Protein AF-A0A7H8PL92-F1 (afdb_monomer_lite)

pLDDT: mean 80.08, std 15.15, range [33.38, 93.12]

Foldseek 3Di:
DDDPDDPDPVVVQVVVVVVVVVVVLPAAEDEEEDADDDPPQPDWDWDQDPNWIKIWDWDADPVRRYIYIYIYTDPPSD

Radius of gyration: 13.55 Å; chains: 1; bounding box: 30×19×48 Å

Sequence (78 aa):
MFIFGKMDILGIEEILLAYHKVTGINREYSITMLKELPLDVKEVRSVCINKSYIQFYEEIEIEHNKSAIYWVLDSHFN

Secondary structure (DSSP, 8-state):
--------HHHHHHHHHHHHHHTT---EEEEEE-SS--TT-S--EEEEETTEEEEEEEEEETTTTEEEEEEEE-TT--

Structure (mmCIF, N/CA/C/O backbone):
data_AF-A0A7H8PL92-F1
#
_entry.id   AF-A0A7H8PL92-F1
#
loop_
_atom_site.group_PDB
_atom_site.id
_atom_site.type_symbol
_atom_site.label_atom_id
_atom_site.label_alt_id
_atom_site.label_comp_id
_atom_site.label_asym_id
_atom_site.label_entity_id
_atom_site.label_seq_id
_atom_site.pdbx_PDB_ins_code
_atom_site.Cartn_x
_atom_site.Cartn_y
_atom_site.Cartn_z
_atom_site.occupancy
_atom_site.B_iso_or_equiv
_atom_site.auth_seq_id
_atom_site.auth_comp_id
_atom_site.auth_asym_id
_atom_site.auth_atom_id
_atom_site.pdbx_PDB_model_num
ATOM 1 N N . MET A 1 1 ? -1.434 -3.390 -33.998 1.00 33.41 1 MET A N 1
ATOM 2 C CA . MET A 1 1 ? -0.088 -3.082 -33.474 1.00 33.41 1 MET A CA 1
ATOM 3 C C . MET A 1 1 ? -0.257 -2.804 -31.989 1.00 33.41 1 MET A C 1
ATOM 5 O O . MET A 1 1 ? -0.811 -1.772 -31.647 1.00 33.41 1 MET A O 1
ATOM 9 N N . PHE A 1 2 ? 0.055 -3.775 -31.129 1.00 33.38 2 PHE A N 1
ATOM 10 C CA . PHE A 1 2 ? -0.111 -3.634 -29.679 1.00 33.38 2 PHE A CA 1
ATOM 11 C C . PHE A 1 2 ? 1.164 -3.017 -29.110 1.00 33.38 2 PHE A C 1
ATOM 13 O O . 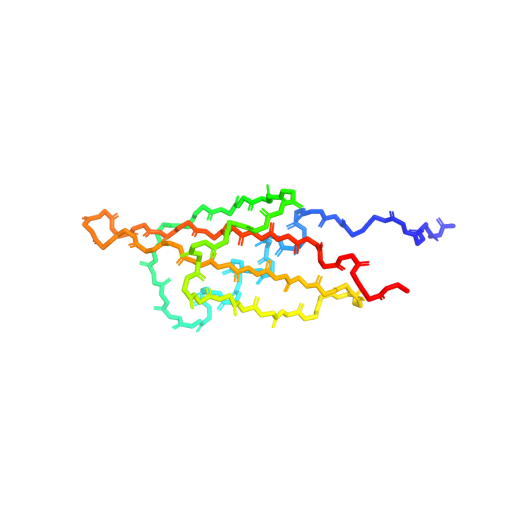PHE A 1 2 ? 2.249 -3.570 -29.278 1.00 33.38 2 PHE A O 1
ATOM 20 N N . ILE A 1 3 ? 1.036 -1.837 -28.512 1.00 43.00 3 ILE A N 1
ATOM 21 C CA . ILE A 1 3 ? 2.146 -1.124 -27.889 1.00 43.00 3 ILE A CA 1
ATOM 22 C C . ILE A 1 3 ? 2.387 -1.779 -26.525 1.00 43.00 3 ILE A C 1
ATOM 24 O O . ILE A 1 3 ? 1.599 -1.604 -25.601 1.00 43.00 3 ILE A O 1
ATOM 28 N N . PHE A 1 4 ? 3.475 -2.539 -26.397 1.00 50.78 4 PHE A N 1
ATOM 29 C CA . PHE A 1 4 ? 4.126 -2.729 -25.100 1.00 50.78 4 PHE A CA 1
ATOM 30 C C . PHE A 1 4 ? 4.571 -1.337 -24.627 1.00 50.78 4 PHE A C 1
ATOM 32 O O . PHE A 1 4 ? 5.411 -0.740 -25.296 1.00 50.78 4 PHE A O 1
ATOM 39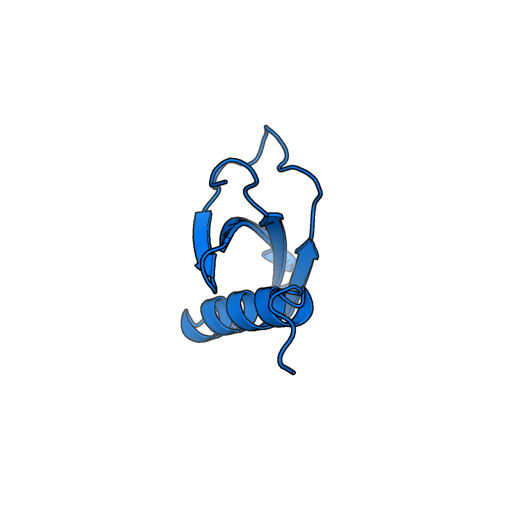 N N . GLY A 1 5 ? 4.018 -0.772 -23.545 1.00 43.00 5 GLY A N 1
ATOM 40 C CA . GLY A 1 5 ? 4.571 0.506 -23.063 1.00 43.00 5 GLY A CA 1
ATOM 41 C C . GLY A 1 5 ? 3.791 1.368 -22.077 1.00 43.00 5 GLY A C 1
ATOM 42 O O . GLY A 1 5 ? 4.302 2.425 -21.721 1.00 43.00 5 GLY A O 1
ATOM 43 N N . LYS A 1 6 ? 2.606 0.980 -21.602 1.00 48.50 6 LYS A N 1
ATOM 44 C CA . LYS A 1 6 ? 1.980 1.663 -20.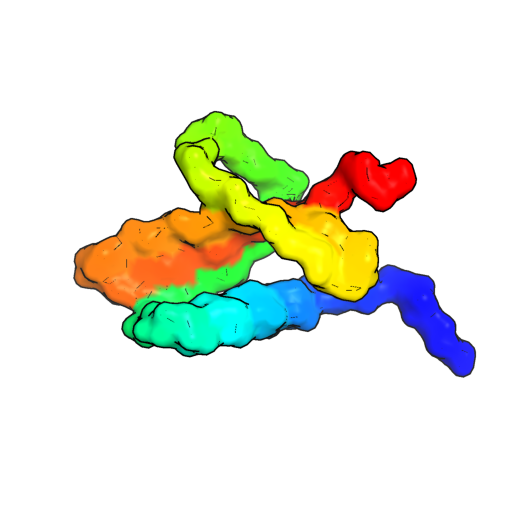463 1.00 48.50 6 LYS A CA 1
ATOM 45 C C . LYS A 1 6 ? 1.382 0.636 -19.527 1.00 48.50 6 LYS A C 1
ATOM 47 O O . LYS A 1 6 ? 0.329 0.072 -19.790 1.00 48.50 6 LYS A O 1
ATOM 52 N N . MET A 1 7 ? 2.097 0.368 -18.445 1.00 55.66 7 MET A N 1
ATOM 53 C CA . MET A 1 7 ? 1.433 -0.089 -17.242 1.00 55.66 7 MET A CA 1
ATOM 54 C C . MET A 1 7 ? 0.585 1.093 -16.782 1.00 55.66 7 MET A C 1
ATOM 56 O O . MET A 1 7 ? 1.123 2.108 -16.341 1.00 55.66 7 MET A O 1
ATOM 60 N N . ASP A 1 8 ? -0.719 1.024 -17.033 1.00 69.75 8 ASP A N 1
ATOM 61 C CA . ASP A 1 8 ? -1.621 2.098 -16.651 1.00 69.75 8 ASP A CA 1
ATOM 62 C C . ASP A 1 8 ? -1.653 2.163 -15.126 1.00 69.75 8 ASP A C 1
ATOM 64 O O . ASP A 1 8 ? -1.995 1.188 -14.461 1.00 69.75 8 ASP A O 1
ATOM 68 N N . ILE A 1 9 ? -1.266 3.318 -14.585 1.00 68.50 9 ILE A N 1
ATOM 69 C CA . ILE A 1 9 ? -1.301 3.641 -13.152 1.00 68.50 9 ILE A CA 1
ATOM 70 C C . ILE A 1 9 ? -2.639 3.215 -12.532 1.00 68.50 9 ILE A C 1
ATOM 72 O O . ILE A 1 9 ? -2.658 2.582 -11.482 1.00 68.50 9 ILE A O 1
ATOM 76 N N . LEU A 1 10 ? -3.738 3.440 -13.258 1.00 70.56 10 LEU A N 1
ATOM 77 C CA . LEU A 1 10 ? -5.084 3.013 -12.876 1.00 70.56 10 LEU A CA 1
ATOM 78 C C . LEU A 1 10 ? -5.179 1.502 -12.598 1.00 70.56 10 LEU A C 1
ATOM 80 O O . LEU A 1 10 ? -5.796 1.100 -11.619 1.00 70.56 10 LEU A O 1
ATOM 84 N N . GLY A 1 11 ? -4.515 0.660 -13.392 1.00 82.62 11 GLY A N 1
ATOM 85 C CA . GLY A 1 11 ? -4.522 -0.791 -13.192 1.00 82.62 11 GLY A CA 1
ATOM 86 C C . GLY A 1 11 ? -3.754 -1.239 -11.945 1.00 82.62 11 GLY A C 1
ATOM 87 O O . GLY A 1 11 ? -4.126 -2.227 -11.318 1.00 82.62 11 GLY A O 1
ATOM 88 N N . ILE A 1 12 ? -2.703 -0.517 -11.547 1.00 85.25 12 ILE A N 1
ATOM 89 C CA . ILE A 1 12 ? -1.977 -0.792 -10.296 1.00 85.25 12 ILE A CA 1
ATOM 90 C C . ILE A 1 12 ? -2.872 -0.495 -9.097 1.00 85.25 12 ILE A C 1
ATOM 92 O O . ILE A 1 12 ? -2.998 -1.323 -8.195 1.00 85.25 12 ILE A O 1
ATOM 96 N N . GLU A 1 13 ? -3.496 0.681 -9.101 1.00 88.19 13 GLU A N 1
ATOM 97 C CA . GLU A 1 13 ? -4.355 1.135 -8.011 1.00 88.19 13 GLU A CA 1
ATOM 98 C C . GLU A 1 13 ? -5.574 0.220 -7.855 1.00 88.19 13 GLU A C 1
ATOM 100 O O . GLU A 1 13 ? -5.902 -0.185 -6.740 1.00 88.19 13 GLU A O 1
ATOM 105 N N . GLU A 1 14 ? -6.186 -0.206 -8.963 1.00 87.69 14 GLU A N 1
ATOM 106 C CA . GLU A 1 14 ? -7.276 -1.187 -8.954 1.00 87.69 14 GLU A CA 1
ATOM 107 C C . GLU A 1 14 ? -6.858 -2.527 -8.334 1.00 87.69 14 GLU A C 1
ATOM 109 O O . GLU A 1 14 ? -7.609 -3.094 -7.536 1.00 87.69 14 GLU A O 1
ATOM 114 N N . ILE A 1 15 ? -5.660 -3.032 -8.654 1.00 87.69 15 ILE A N 1
ATOM 115 C CA . ILE A 1 15 ? -5.163 -4.305 -8.113 1.00 87.69 15 ILE A CA 1
ATOM 116 C C . ILE A 1 15 ? -4.849 -4.186 -6.619 1.00 87.69 15 ILE A C 1
ATOM 118 O O . ILE A 1 15 ? -5.224 -5.075 -5.851 1.00 87.69 15 ILE A O 1
ATOM 122 N N . LEU A 1 16 ? -4.204 -3.097 -6.189 1.00 87.00 16 LEU A N 1
ATOM 123 C CA . LEU A 1 16 ? -3.947 -2.844 -4.768 1.00 87.00 16 LEU A CA 1
ATOM 124 C C . LEU A 1 16 ? -5.267 -2.739 -3.992 1.00 87.00 16 LEU A C 1
ATOM 126 O O . LEU A 1 16 ? -5.435 -3.394 -2.962 1.00 87.00 16 LEU A O 1
ATOM 130 N N . LEU A 1 17 ? -6.250 -2.007 -4.521 1.00 87.31 17 LEU A N 1
ATOM 131 C CA . LEU A 1 17 ? -7.567 -1.901 -3.898 1.00 87.31 17 LEU A CA 1
ATOM 132 C C . LEU A 1 17 ? -8.276 -3.260 -3.820 1.00 87.31 17 LEU A C 1
ATOM 134 O O . LEU A 1 17 ? -8.874 -3.593 -2.795 1.00 87.31 17 LEU A O 1
ATOM 138 N N . ALA A 1 18 ? -8.219 -4.057 -4.890 1.00 85.75 18 ALA A N 1
ATOM 139 C CA . ALA A 1 18 ? -8.809 -5.392 -4.922 1.00 85.75 18 ALA A CA 1
ATOM 140 C C . ALA A 1 18 ? -8.158 -6.325 -3.890 1.00 85.75 18 ALA A C 1
ATOM 142 O O . ALA A 1 18 ? -8.873 -7.024 -3.172 1.00 85.75 18 ALA A O 1
ATOM 143 N N . TYR A 1 19 ? -6.828 -6.289 -3.765 1.00 83.50 19 TYR A N 1
ATOM 144 C CA . TYR A 1 19 ? -6.090 -7.040 -2.750 1.00 83.50 19 TYR A CA 1
ATOM 145 C C . TYR A 1 19 ? -6.587 -6.710 -1.333 1.00 83.50 19 TYR A C 1
ATOM 147 O O . TYR A 1 19 ? -6.937 -7.620 -0.581 1.00 83.50 19 TYR A O 1
ATOM 155 N N . HIS A 1 20 ? -6.718 -5.424 -0.993 1.00 81.56 20 HIS A N 1
ATOM 156 C CA . HIS A 1 20 ? -7.189 -4.996 0.331 1.00 81.56 20 HIS A CA 1
ATOM 157 C C . HIS A 1 20 ? -8.681 -5.278 0.583 1.00 81.56 20 HIS A C 1
ATOM 159 O O . HIS A 1 20 ? -9.079 -5.572 1.710 1.00 81.56 20 HIS A O 1
ATOM 165 N N . LYS A 1 21 ? -9.523 -5.271 -0.457 1.00 80.44 21 LYS A N 1
ATOM 166 C CA . LYS A 1 21 ? -10.926 -5.706 -0.330 1.00 80.44 21 LYS A CA 1
ATOM 167 C C . LYS A 1 21 ? -11.039 -7.199 -0.017 1.00 80.44 21 LYS A C 1
ATOM 169 O O . LYS A 1 21 ? -11.887 -7.591 0.782 1.00 80.44 21 LYS A O 1
ATOM 174 N N . VAL A 1 22 ? -10.190 -8.033 -0.623 1.00 80.94 22 VAL A N 1
ATOM 175 C CA . VAL A 1 22 ? -10.188 -9.490 -0.399 1.00 80.94 22 VAL A CA 1
ATOM 176 C C . VAL A 1 22 ? -9.705 -9.850 1.007 1.00 80.94 22 VAL A C 1
ATOM 178 O O . VAL A 1 22 ? -10.211 -10.808 1.588 1.00 80.94 22 VAL A O 1
ATOM 181 N N . THR A 1 23 ? -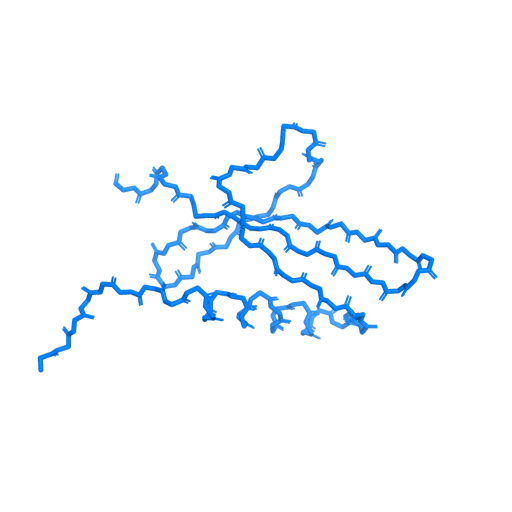8.796 -9.072 1.603 1.00 77.38 23 THR A N 1
ATOM 182 C CA . THR A 1 23 ? -8.339 -9.297 2.988 1.00 77.38 23 THR A CA 1
ATOM 183 C C . THR A 1 23 ? -9.388 -8.935 4.050 1.00 77.38 23 THR A C 1
ATOM 185 O O . THR A 1 23 ? -9.130 -9.092 5.243 1.00 77.38 23 THR A O 1
ATOM 188 N N . GLY A 1 24 ? -10.593 -8.518 3.640 1.00 65.56 24 GLY A N 1
ATOM 189 C CA . GLY A 1 24 ? -11.750 -8.338 4.519 1.00 65.56 24 GLY A CA 1
ATOM 190 C C . GLY A 1 24 ? -11.780 -7.003 5.260 1.00 65.56 24 GLY A C 1
ATOM 191 O O . GLY A 1 24 ? -12.583 -6.830 6.178 1.00 65.56 24 GLY A O 1
ATOM 192 N N . ILE A 1 25 ? -10.930 -6.048 4.879 1.00 72.25 25 ILE A N 1
ATOM 193 C CA . ILE A 1 25 ? -10.879 -4.735 5.518 1.00 72.25 25 ILE A CA 1
ATOM 194 C C . ILE A 1 25 ? -11.890 -3.816 4.820 1.00 72.25 25 ILE A C 1
ATOM 196 O O . ILE A 1 25 ? -11.645 -3.281 3.742 1.00 72.25 25 ILE A O 1
ATOM 200 N N . ASN A 1 26 ? -13.066 -3.642 5.428 1.00 73.25 26 ASN A N 1
ATOM 201 C CA . ASN A 1 26 ? -14.094 -2.728 4.925 1.00 73.25 26 ASN A CA 1
ATOM 202 C C . ASN A 1 26 ? -13.827 -1.295 5.424 1.00 73.25 26 ASN A C 1
ATOM 204 O O . ASN A 1 26 ? -14.413 -0.842 6.412 1.00 73.25 26 ASN A O 1
ATOM 208 N N . ARG A 1 27 ? -12.884 -0.614 4.766 1.00 81.50 27 ARG A N 1
ATOM 209 C CA . ARG A 1 27 ? -12.467 0.770 5.046 1.00 81.50 27 ARG A CA 1
ATOM 210 C C . ARG A 1 27 ? -12.612 1.654 3.820 1.00 81.50 27 ARG A C 1
ATOM 212 O O . ARG A 1 27 ? -12.654 1.171 2.690 1.00 81.50 27 ARG A O 1
ATOM 219 N N . GLU A 1 28 ? -12.679 2.959 4.056 1.00 87.19 28 GLU A N 1
ATOM 220 C CA . GLU A 1 28 ? -12.511 3.934 2.982 1.00 87.19 28 GLU A CA 1
ATOM 221 C C . GLU A 1 28 ? -11.030 3.972 2.596 1.00 87.19 28 GLU A C 1
ATOM 223 O O . GLU A 1 28 ? -10.176 4.234 3.442 1.00 87.19 28 GLU A O 1
ATOM 228 N N . TYR A 1 29 ? -10.732 3.676 1.331 1.00 87.38 29 TYR A N 1
ATOM 229 C CA . TYR A 1 29 ? -9.367 3.625 0.820 1.00 87.38 29 TYR A CA 1
ATOM 230 C C . TYR A 1 29 ? -9.070 4.818 -0.080 1.00 87.38 29 TYR A C 1
ATOM 232 O O . TYR A 1 29 ? -9.817 5.082 -1.024 1.00 87.38 29 TYR A O 1
ATOM 240 N N . SER A 1 30 ? -7.937 5.471 0.157 1.00 90.81 30 SER A N 1
ATOM 241 C CA . SER A 1 30 ? -7.270 6.322 -0.827 1.00 90.81 30 SER A CA 1
ATOM 242 C C . SER A 1 30 ? -5.994 5.633 -1.300 1.00 90.81 30 SER A C 1
ATOM 244 O O . SER A 1 30 ? -5.321 4.954 -0.527 1.00 90.81 30 SER A O 1
ATOM 246 N N . ILE A 1 31 ? -5.670 5.767 -2.585 1.00 91.62 31 ILE A N 1
ATOM 247 C CA . ILE A 1 31 ? -4.436 5.228 -3.160 1.00 91.62 31 ILE A CA 1
ATOM 248 C C . ILE A 1 31 ? -3.698 6.375 -3.833 1.00 91.62 31 ILE A C 1
ATOM 250 O O . ILE A 1 31 ? -4.316 7.182 -4.522 1.00 91.62 31 ILE A O 1
ATOM 254 N N . THR A 1 32 ? -2.399 6.500 -3.571 1.00 91.56 32 THR A N 1
ATOM 255 C CA . THR A 1 32 ? -1.568 7.575 -4.119 1.00 91.56 32 THR A CA 1
ATOM 256 C C . THR A 1 32 ? -0.219 7.035 -4.570 1.00 91.56 32 THR A C 1
ATOM 258 O O . THR A 1 32 ? 0.498 6.386 -3.809 1.00 91.56 32 THR A O 1
ATOM 261 N N . MET A 1 33 ? 0.157 7.348 -5.808 1.00 90.00 33 MET A N 1
ATOM 262 C CA . MET A 1 33 ? 1.509 7.104 -6.297 1.00 90.00 33 MET A CA 1
ATOM 263 C C . MET A 1 33 ? 2.480 8.144 -5.723 1.00 90.00 33 MET A C 1
ATOM 265 O O . MET A 1 33 ? 2.271 9.350 -5.866 1.00 90.00 33 MET A O 1
ATOM 269 N N . LEU A 1 34 ? 3.575 7.679 -5.131 1.00 90.50 34 LEU A N 1
ATOM 270 C CA . LEU A 1 34 ? 4.712 8.497 -4.725 1.00 90.50 34 LEU A CA 1
ATOM 271 C C . LEU A 1 34 ? 5.863 8.359 -5.731 1.00 90.50 34 LEU A C 1
ATOM 273 O O . LEU A 1 34 ? 5.924 7.425 -6.532 1.00 90.50 34 LEU A O 1
ATOM 277 N N . LYS A 1 35 ? 6.800 9.311 -5.689 1.00 87.31 35 LYS A N 1
ATOM 278 C CA . LYS A 1 35 ? 8.066 9.206 -6.434 1.00 87.31 35 LYS A CA 1
ATOM 279 C C . LYS A 1 35 ? 9.083 8.328 -5.709 1.00 87.31 35 LYS A C 1
ATOM 281 O O . LYS A 1 35 ? 9.848 7.625 -6.356 1.00 87.31 35 LYS A O 1
ATOM 286 N N . GLU A 1 36 ? 9.080 8.395 -4.385 1.00 88.75 36 GLU A N 1
ATOM 287 C CA . GLU A 1 36 ? 9.976 7.676 -3.486 1.00 88.75 36 GLU A CA 1
ATOM 288 C C . GLU A 1 36 ? 9.248 7.394 -2.167 1.00 88.75 36 GLU A C 1
ATOM 290 O O . GLU A 1 36 ? 8.305 8.108 -1.812 1.00 88.75 36 GLU A O 1
ATOM 295 N N . LEU A 1 37 ? 9.660 6.335 -1.468 1.00 87.44 37 LEU A N 1
ATOM 296 C CA . LEU A 1 37 ? 9.102 5.997 -0.164 1.00 87.44 37 LEU A CA 1
ATOM 297 C C . LEU A 1 37 ? 9.765 6.835 0.937 1.00 87.44 37 LEU A C 1
ATOM 299 O O . LEU A 1 37 ? 10.989 6.996 0.913 1.00 87.44 37 LEU A O 1
ATOM 303 N N . PRO A 1 38 ? 8.999 7.326 1.926 1.00 88.50 38 PRO A N 1
ATOM 304 C CA . PRO A 1 38 ? 9.576 7.963 3.102 1.00 88.50 38 PRO A CA 1
ATOM 305 C C . PRO A 1 38 ? 10.468 6.982 3.881 1.00 88.50 38 PRO A C 1
ATOM 307 O O . PRO A 1 38 ? 10.171 5.791 3.983 1.00 88.50 38 PRO A O 1
ATOM 310 N N . LEU A 1 39 ? 11.569 7.480 4.450 1.00 84.50 39 LEU A N 1
ATOM 311 C CA . LEU A 1 39 ? 12.544 6.656 5.185 1.00 84.50 39 LEU A CA 1
ATOM 312 C C . LEU A 1 39 ? 12.029 6.168 6.549 1.00 84.50 39 LEU A C 1
ATOM 314 O O . LEU A 1 39 ? 12.610 5.264 7.146 1.00 84.50 39 LEU A O 1
ATOM 318 N N . ASP A 1 40 ? 10.974 6.790 7.062 1.00 89.00 40 ASP A N 1
ATOM 319 C CA . ASP A 1 40 ? 10.367 6.542 8.369 1.00 89.00 40 ASP A CA 1
ATOM 320 C C . ASP A 1 40 ? 9.200 5.540 8.328 1.00 89.00 40 ASP A C 1
ATOM 322 O O . ASP A 1 40 ? 8.609 5.225 9.367 1.00 89.00 40 ASP A O 1
ATOM 326 N N . VAL A 1 41 ? 8.901 4.976 7.154 1.00 87.62 41 VAL A N 1
ATOM 327 C CA . VAL A 1 41 ? 7.888 3.928 7.009 1.00 87.62 41 VAL A CA 1
ATOM 328 C C . VAL A 1 41 ? 8.368 2.637 7.669 1.00 87.62 41 VAL A C 1
ATOM 330 O O . VAL A 1 41 ? 9.379 2.047 7.294 1.00 87.62 41 VAL A O 1
ATOM 333 N N . LYS A 1 42 ? 7.600 2.166 8.655 1.00 80.62 42 LYS A N 1
ATOM 334 C CA . LYS A 1 42 ? 7.940 0.969 9.440 1.00 80.62 42 LYS A CA 1
ATOM 335 C C . LYS A 1 42 ? 7.685 -0.345 8.707 1.00 80.62 42 LYS A C 1
ATOM 337 O O . LYS A 1 42 ? 8.370 -1.326 8.979 1.00 80.62 42 LYS A O 1
ATOM 342 N N . GLU A 1 43 ? 6.690 -0.381 7.825 1.00 88.12 43 GLU A N 1
ATOM 343 C CA . GLU A 1 43 ? 6.295 -1.592 7.109 1.00 88.12 43 GLU A CA 1
ATOM 344 C C . GLU A 1 43 ? 6.062 -1.273 5.633 1.00 88.12 43 GLU A C 1
ATOM 346 O O . GLU A 1 43 ? 5.051 -0.682 5.261 1.00 88.12 43 GLU A O 1
ATOM 351 N N . VAL A 1 44 ? 7.012 -1.686 4.796 1.00 90.94 44 VAL A N 1
ATOM 352 C CA . VAL A 1 44 ? 6.898 -1.637 3.337 1.00 90.94 44 VAL A CA 1
ATOM 353 C C . VAL A 1 44 ? 6.639 -3.050 2.832 1.00 90.94 44 VAL A C 1
ATOM 355 O O . VAL A 1 44 ? 7.319 -4.001 3.225 1.00 90.94 44 VAL A O 1
ATOM 358 N N . ARG A 1 45 ? 5.657 -3.191 1.947 1.00 89.75 45 ARG A N 1
ATOM 359 C CA . ARG A 1 45 ? 5.309 -4.441 1.271 1.00 89.75 45 ARG A CA 1
ATOM 360 C C . ARG A 1 45 ? 5.644 -4.336 -0.206 1.00 89.75 45 ARG A C 1
ATOM 362 O O . ARG A 1 45 ? 5.600 -3.251 -0.775 1.00 89.75 45 ARG A O 1
ATOM 369 N N . SER A 1 46 ? 5.926 -5.477 -0.828 1.00 89.50 46 SER A N 1
ATOM 370 C CA . SER A 1 46 ? 6.273 -5.542 -2.247 1.00 89.50 46 SER A CA 1
ATOM 371 C C . SER A 1 46 ? 5.405 -6.555 -2.977 1.00 89.50 46 SER A C 1
ATOM 373 O O . SER A 1 46 ? 5.214 -7.673 -2.497 1.00 89.50 46 SER A O 1
ATOM 375 N N . VAL A 1 47 ? 4.913 -6.188 -4.158 1.00 86.00 47 VAL A N 1
ATOM 376 C CA . VAL A 1 47 ? 4.162 -7.073 -5.059 1.00 86.00 47 VAL A CA 1
ATOM 377 C C . VAL A 1 47 ? 4.686 -6.948 -6.483 1.00 86.00 47 VAL A C 1
ATOM 379 O O . VAL A 1 47 ? 5.118 -5.882 -6.912 1.00 86.00 47 VAL A O 1
ATOM 382 N N . CYS A 1 48 ? 4.651 -8.051 -7.228 1.00 86.44 48 CYS A N 1
ATOM 383 C CA . CYS A 1 48 ? 4.956 -8.051 -8.654 1.00 86.44 48 CYS A CA 1
ATOM 384 C C . CYS A 1 48 ? 3.640 -8.003 -9.433 1.00 86.44 48 CYS A C 1
ATOM 386 O O . CYS A 1 48 ? 2.835 -8.932 -9.356 1.00 86.44 48 CYS A O 1
ATOM 388 N N . ILE A 1 49 ? 3.421 -6.924 -10.179 1.00 81.62 49 ILE A N 1
ATOM 389 C CA . ILE A 1 49 ? 2.250 -6.725 -11.032 1.00 81.62 49 ILE A CA 1
ATOM 390 C C . ILE A 1 49 ? 2.754 -6.533 -12.454 1.00 81.62 49 ILE A C 1
ATOM 392 O O . ILE A 1 49 ? 3.551 -5.640 -12.714 1.00 81.62 49 ILE A O 1
ATOM 396 N N . ASN A 1 50 ? 2.304 -7.366 -13.393 1.00 76.56 50 ASN A N 1
ATOM 397 C CA . ASN A 1 50 ? 2.658 -7.240 -14.812 1.00 76.56 50 ASN A CA 1
ATOM 398 C C . ASN A 1 50 ? 4.175 -7.110 -15.084 1.00 76.56 50 ASN A C 1
ATOM 400 O O . ASN A 1 50 ? 4.579 -6.398 -15.998 1.00 76.56 50 ASN A O 1
ATOM 404 N N . LYS A 1 51 ? 5.006 -7.845 -14.324 1.00 78.62 51 LYS A N 1
ATOM 405 C CA . LYS A 1 51 ? 6.486 -7.813 -14.365 1.00 78.62 51 LYS A CA 1
ATOM 406 C C . LYS A 1 51 ? 7.131 -6.531 -13.830 1.00 78.62 51 LYS A C 1
ATOM 408 O O . LYS A 1 51 ? 8.344 -6.390 -13.928 1.00 78.62 51 LYS A O 1
ATOM 413 N N . SER A 1 52 ? 6.356 -5.633 -13.238 1.00 80.69 52 SER A N 1
ATOM 414 C CA . SER A 1 52 ? 6.878 -4.506 -12.476 1.00 80.69 52 SER A CA 1
ATOM 415 C C . SER A 1 52 ? 6.765 -4.794 -10.990 1.00 80.69 52 SER A C 1
ATOM 417 O O . SER A 1 52 ? 5.748 -5.297 -10.507 1.00 80.69 52 SER A O 1
ATOM 419 N N . TYR A 1 53 ? 7.829 -4.473 -10.267 1.00 87.62 53 TYR A N 1
ATOM 420 C CA . TYR A 1 53 ? 7.851 -4.553 -8.820 1.00 87.62 53 TYR A CA 1
ATOM 421 C C . TYR A 1 53 ? 7.318 -3.246 -8.251 1.00 87.62 53 TYR A C 1
ATOM 423 O O . TYR A 1 53 ? 7.707 -2.156 -8.666 1.00 87.62 53 TYR A O 1
ATOM 431 N N . ILE A 1 54 ? 6.374 -3.372 -7.333 1.00 89.50 54 ILE A N 1
ATOM 432 C CA . ILE A 1 54 ? 5.705 -2.253 -6.692 1.00 89.50 54 ILE A CA 1
ATOM 433 C C . ILE A 1 54 ? 5.943 -2.390 -5.212 1.00 89.50 54 ILE A C 1
ATOM 435 O O . ILE A 1 54 ? 5.643 -3.438 -4.638 1.00 89.50 54 ILE A O 1
ATOM 439 N N . GLN A 1 55 ? 6.451 -1.327 -4.610 1.00 92.25 55 GLN A N 1
ATOM 440 C CA . GLN A 1 55 ? 6.546 -1.216 -3.167 1.00 92.25 55 GLN A CA 1
ATOM 441 C C . GLN A 1 55 ? 5.433 -0.302 -2.678 1.00 92.25 55 GLN A C 1
ATOM 443 O O . GLN A 1 55 ? 5.151 0.719 -3.304 1.00 92.25 55 GLN A O 1
ATOM 448 N N . PHE A 1 56 ? 4.786 -0.663 -1.580 1.00 91.75 56 PHE A N 1
ATOM 449 C CA . PHE A 1 56 ? 3.711 0.128 -1.006 1.00 91.75 56 PHE A CA 1
ATOM 450 C C . PHE A 1 56 ? 3.660 -0.001 0.512 1.00 91.75 56 PHE A C 1
ATOM 452 O O . PHE A 1 56 ? 4.142 -0.978 1.087 1.00 91.75 56 PHE A O 1
ATOM 459 N N . TYR A 1 57 ? 3.046 0.982 1.156 1.00 92.44 57 TYR A N 1
ATOM 460 C CA . TYR A 1 57 ? 2.713 0.945 2.574 1.00 92.44 57 TYR A CA 1
ATOM 461 C C . TYR A 1 57 ? 1.311 1.502 2.806 1.00 92.44 57 TYR A C 1
ATOM 463 O O . TYR A 1 57 ? 0.761 2.207 1.959 1.00 92.44 57 TYR A O 1
ATOM 471 N N . GLU A 1 58 ? 0.723 1.142 3.944 1.00 90.56 58 GLU A N 1
ATOM 472 C CA . GLU A 1 58 ? -0.620 1.558 4.340 1.00 90.56 58 GLU A CA 1
ATOM 473 C C . GLU A 1 58 ? -0.540 2.383 5.627 1.00 90.56 58 GLU A C 1
ATOM 475 O O . GLU A 1 58 ? -0.018 1.921 6.643 1.00 90.56 58 GLU A O 1
ATOM 480 N N . GLU A 1 59 ? -1.093 3.591 5.596 1.00 90.88 59 GLU A N 1
ATOM 481 C CA . GLU A 1 59 ? -1.386 4.380 6.788 1.00 90.88 59 GLU A CA 1
ATOM 482 C C . GLU A 1 59 ? -2.834 4.141 7.190 1.00 90.88 59 GLU A C 1
ATOM 484 O O . GLU A 1 59 ? -3.764 4.415 6.431 1.00 90.88 59 GLU A O 1
ATOM 489 N N . ILE A 1 60 ? -3.025 3.610 8.395 1.00 88.62 60 ILE A N 1
ATOM 490 C CA . ILE A 1 60 ? -4.347 3.286 8.922 1.00 88.62 60 ILE A CA 1
ATOM 491 C C . ILE A 1 60 ? -4.774 4.383 9.892 1.00 88.62 60 ILE A C 1
ATOM 493 O O . ILE A 1 60 ? -4.180 4.546 10.958 1.00 88.62 60 ILE A O 1
ATOM 497 N N . GLU A 1 61 ? -5.866 5.066 9.567 1.00 88.38 61 GLU A N 1
ATOM 498 C CA . GLU A 1 61 ? -6.526 6.023 10.447 1.00 88.38 61 GLU A CA 1
ATOM 499 C C . GLU A 1 61 ? -7.744 5.359 11.103 1.00 88.38 61 GLU A C 1
ATOM 501 O O . GLU A 1 61 ? -8.844 5.289 10.547 1.00 88.38 61 GLU A O 1
ATOM 506 N N . ILE A 1 62 ? -7.529 4.829 12.310 1.00 85.38 62 ILE A N 1
ATOM 507 C CA . ILE A 1 62 ? -8.533 4.037 13.037 1.00 85.38 62 ILE A CA 1
ATOM 508 C C . ILE A 1 62 ? -9.765 4.883 13.381 1.00 85.38 62 ILE A C 1
ATOM 510 O O . ILE A 1 62 ? -10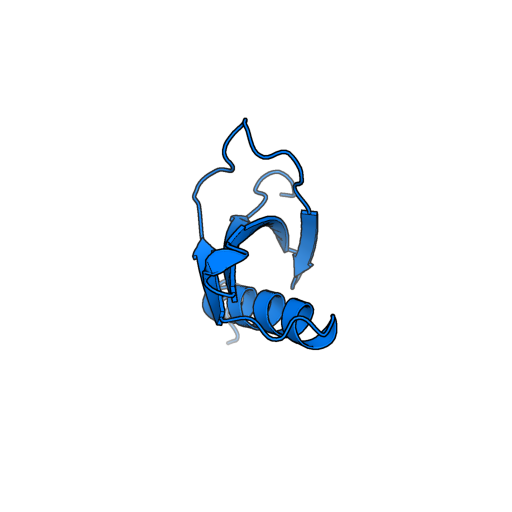.887 4.395 13.261 1.00 85.38 62 ILE A O 1
ATOM 514 N N . GLU A 1 63 ? -9.564 6.144 13.773 1.00 88.00 63 GLU A N 1
ATOM 515 C CA . GLU A 1 63 ? -10.634 7.037 14.239 1.00 88.00 63 GLU A CA 1
ATOM 516 C C . GLU A 1 63 ? -11.691 7.310 13.163 1.00 88.00 63 GLU A C 1
ATOM 518 O O . GLU A 1 63 ? -12.882 7.368 13.462 1.00 88.00 63 GLU A O 1
ATOM 523 N N . HIS A 1 64 ? -11.266 7.403 11.902 1.00 86.69 64 HIS A N 1
ATOM 524 C CA . HIS A 1 64 ? -12.138 7.695 10.765 1.00 86.69 64 HIS A CA 1
ATOM 525 C C . HIS A 1 64 ? -12.428 6.464 9.890 1.00 86.69 64 HIS A C 1
ATOM 527 O O . HIS A 1 64 ? -13.103 6.586 8.868 1.00 86.69 64 HIS A O 1
ATOM 533 N N . ASN A 1 65 ? -11.949 5.276 10.284 1.00 86.31 65 ASN A N 1
ATOM 534 C CA . ASN A 1 65 ? -12.032 4.034 9.506 1.00 86.31 65 ASN A CA 1
ATOM 535 C C . ASN A 1 65 ? -11.515 4.197 8.060 1.00 86.31 65 ASN A C 1
ATOM 537 O O . ASN A 1 65 ? -12.094 3.659 7.108 1.00 86.31 65 ASN A O 1
ATOM 541 N N . LYS A 1 66 ? -10.422 4.954 7.909 1.00 89.69 66 LYS A N 1
ATOM 542 C CA . LYS A 1 66 ? -9.776 5.233 6.624 1.00 89.69 66 LYS A CA 1
ATOM 543 C C . LYS A 1 66 ? -8.418 4.558 6.540 1.00 89.69 66 LYS A C 1
ATOM 545 O O . LYS A 1 66 ? -7.750 4.339 7.550 1.00 89.69 66 LYS A O 1
ATOM 550 N N . SER A 1 67 ? -8.023 4.247 5.319 1.00 90.44 67 SER A N 1
ATOM 551 C CA . SER A 1 67 ? -6.702 3.734 4.997 1.00 90.44 67 SE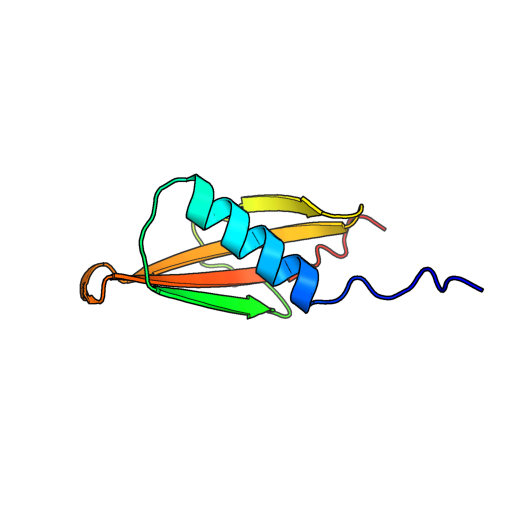R A CA 1
ATOM 552 C C . SER A 1 67 ? -6.163 4.470 3.777 1.00 90.44 67 SER A C 1
ATOM 554 O O . SER A 1 67 ? -6.834 4.537 2.746 1.00 90.44 67 SER A O 1
ATOM 556 N N . ALA A 1 68 ? -4.946 4.992 3.876 1.00 91.50 68 ALA A N 1
ATOM 557 C CA . ALA A 1 68 ? -4.226 5.567 2.749 1.00 91.50 68 ALA A CA 1
ATOM 558 C C . ALA A 1 68 ? -3.115 4.609 2.317 1.00 91.50 68 ALA A C 1
ATOM 560 O O . ALA A 1 68 ? -2.248 4.254 3.112 1.00 91.50 68 ALA A O 1
ATOM 561 N N . ILE A 1 69 ? -3.155 4.164 1.064 1.00 92.12 69 ILE A N 1
ATOM 562 C CA . ILE A 1 69 ? -2.137 3.300 0.469 1.00 92.12 69 ILE A CA 1
ATOM 563 C C . ILE A 1 69 ? -1.244 4.161 -0.413 1.00 92.12 69 ILE A C 1
ATOM 565 O O . ILE A 1 69 ? -1.701 4.779 -1.377 1.00 92.12 69 ILE A O 1
ATOM 569 N N . TYR A 1 70 ? 0.046 4.150 -0.122 1.00 93.12 70 TYR A N 1
ATOM 570 C CA . TYR A 1 70 ? 1.047 4.858 -0.904 1.00 93.12 70 TYR A CA 1
ATOM 571 C C . TYR A 1 70 ? 1.951 3.857 -1.591 1.00 93.12 70 TYR A C 1
ATOM 573 O O . TYR A 1 70 ? 2.390 2.897 -0.959 1.00 93.12 70 TYR A O 1
ATOM 581 N N . TRP A 1 71 ? 2.241 4.069 -2.871 1.00 92.62 71 TRP A N 1
ATOM 582 C CA . TRP A 1 71 ? 3.009 3.108 -3.657 1.00 92.62 71 TRP A CA 1
ATOM 583 C C . TRP A 1 71 ? 4.021 3.774 -4.590 1.00 92.62 71 TRP A C 1
ATOM 585 O O . TRP A 1 71 ? 3.822 4.899 -5.041 1.00 92.62 71 TRP A O 1
ATOM 595 N N . VAL A 1 72 ? 5.106 3.065 -4.894 1.00 92.06 72 VAL A N 1
ATOM 596 C CA . VAL A 1 72 ? 6.155 3.480 -5.835 1.00 92.06 72 VAL A CA 1
ATOM 597 C C . VAL A 1 72 ? 6.468 2.349 -6.812 1.00 92.06 72 VAL A C 1
ATOM 599 O O . VAL A 1 72 ? 6.366 1.168 -6.468 1.00 92.06 72 VAL A O 1
ATOM 602 N N . LEU A 1 73 ? 6.872 2.706 -8.034 1.00 88.56 73 LEU A N 1
ATOM 603 C CA . LEU A 1 73 ? 7.488 1.748 -8.953 1.00 88.56 73 LEU A CA 1
ATOM 604 C C . LEU A 1 73 ? 8.920 1.496 -8.501 1.00 88.56 73 LEU A C 1
ATOM 606 O O . LEU A 1 73 ? 9.730 2.423 -8.456 1.00 88.56 73 LEU A O 1
ATOM 610 N N . ASP A 1 74 ? 9.237 0.241 -8.209 1.00 75.50 74 ASP A N 1
ATOM 611 C CA . ASP A 1 74 ? 10.609 -0.147 -7.945 1.00 75.50 74 ASP A CA 1
ATOM 612 C C . ASP A 1 74 ? 11.389 -0.130 -9.266 1.00 75.50 74 ASP A C 1
ATOM 614 O O . ASP A 1 74 ? 11.177 -0.948 -10.166 1.00 75.50 74 ASP A O 1
ATOM 618 N N . SER A 1 75 ? 12.264 0.864 -9.400 1.00 63.94 75 SER A N 1
ATOM 619 C CA . SER A 1 75 ? 13.096 1.062 -10.589 1.00 63.94 75 SER A CA 1
ATOM 620 C C . SER A 1 75 ? 14.379 0.221 -10.576 1.00 63.94 75 SER A C 1
ATOM 622 O O . SER A 1 75 ? 15.117 0.238 -11.560 1.00 63.94 75 SER A O 1
ATOM 624 N N . HIS A 1 76 ? 14.637 -0.551 -9.511 1.00 56.06 76 HIS A N 1
ATOM 625 C CA . HIS A 1 76 ? 15.855 -1.356 -9.362 1.00 56.06 76 HIS A CA 1
ATOM 626 C C . HIS A 1 76 ? 15.804 -2.737 -10.042 1.00 56.06 76 HIS A C 1
ATOM 628 O O . HIS A 1 76 ? 16.808 -3.446 -10.036 1.00 56.06 76 HIS A O 1
ATOM 634 N N . PHE A 1 77 ? 14.679 -3.119 -10.656 1.00 49.00 77 PHE A N 1
ATOM 635 C CA . PHE A 1 77 ? 14.503 -4.406 -11.352 1.00 49.00 77 PHE A CA 1
ATOM 636 C C . PHE A 1 77 ? 14.569 -4.303 -12.889 1.00 49.00 77 PHE A C 1
ATOM 638 O O . PHE A 1 77 ? 13.863 -5.036 -13.584 1.00 49.00 77 PHE A O 1
ATOM 645 N N . ASN A 1 78 ? 15.397 -3.398 -13.420 1.00 37.69 78 ASN A N 1
ATOM 646 C CA . ASN A 1 78 ? 15.636 -3.250 -14.863 1.00 37.69 78 ASN A CA 1
ATOM 647 C C . ASN A 1 78 ? 16.984 -3.847 -15.283 1.00 37.69 78 ASN A C 1
ATOM 649 O O . ASN A 1 78 ? 17.992 -3.531 -14.611 1.00 37.69 78 ASN A O 1
#